Protein AF-A0A0Q6GYM3-F1 (afdb_monomer_lite)

Sequence (132 aa):
MRNLLLAIGLISSATTAYAQTPEEFIRIGHNSWAAFQCALIAGASGSLDEDDRTALFKVAMDSGRSFVEARNSGKLPPETVKQWPPALSMEGEPGFVLGNTFGEAMNVIDLHRDDVEWLSSEFEELGCATLR

Foldseek 3Di:
DDDDDDDDDPPPPPPPPPLQALVNLLVLLLLLLLLLLLLLLCVLLVVDDPVLSVLSNVSNLVSQLVSLVCVVVVVHDPVSLCSRPPNDDSDDDSVVNSVVSSVVSNVVCVVCSVPNVVSVVSNVVSVSVVSD

pLDDT: mean 83.44, std 13.29, range [40.69, 96.38]

Secondary structure (DSSP, 8-state):
------------------PPPHHHHHHHHHHHHHHHHHHHHHHHHT-S-HHHHHHHHHHHHHHHHHHHHHHHTT-S-HHHHTTSSS-----S-HHHHHHHHHHHHHHHHHHTTT-HHHHHHHHHHTTGGG--

Radius of gyration: 21.09 Å; chains: 1; bounding box: 48×24×79 Å

Structure (mmCIF, N/CA/C/O backbone):
data_AF-A0A0Q6GYM3-F1
#
_entry.id   AF-A0A0Q6GYM3-F1
#
loop_
_atom_site.group_PDB
_atom_site.id
_atom_site.type_symbol
_atom_site.label_atom_id
_atom_site.label_alt_id
_atom_site.label_comp_id
_atom_site.label_asym_id
_atom_site.label_entity_id
_atom_site.label_seq_id
_atom_site.pdbx_PDB_ins_code
_atom_site.Cartn_x
_atom_site.Cartn_y
_atom_site.Cartn_z
_atom_site.occupancy
_atom_site.B_iso_or_equiv
_atom_site.auth_seq_id
_atom_site.auth_comp_id
_atom_site.auth_asym_id
_atom_site.auth_atom_id
_atom_site.pdbx_PDB_model_num
ATOM 1 N N . MET A 1 1 ? 34.033 -9.492 58.676 1.00 40.69 1 MET A N 1
ATOM 2 C CA . MET A 1 1 ? 33.534 -10.343 57.571 1.00 40.69 1 MET A CA 1
ATOM 3 C C . MET A 1 1 ? 32.017 -10.395 57.724 1.00 40.69 1 MET A C 1
ATOM 5 O O . MET A 1 1 ? 31.551 -11.002 58.668 1.00 40.69 1 MET A O 1
ATOM 9 N N . ARG A 1 2 ? 31.269 -9.447 57.149 1.00 48.81 2 ARG A N 1
ATOM 10 C CA . ARG A 1 2 ? 30.827 -9.343 55.741 1.00 48.81 2 ARG A CA 1
ATOM 11 C C . ARG A 1 2 ? 29.757 -10.387 55.387 1.00 48.81 2 ARG A C 1
ATOM 13 O O . ARG A 1 2 ? 30.028 -11.269 54.592 1.00 48.81 2 ARG A O 1
ATOM 20 N N . ASN A 1 3 ? 28.555 -10.223 55.945 1.00 47.25 3 ASN A N 1
ATOM 21 C CA . ASN A 1 3 ? 27.331 -10.845 55.433 1.00 47.25 3 ASN A CA 1
ATOM 22 C C . ASN A 1 3 ? 26.410 -9.728 54.926 1.00 47.25 3 ASN A C 1
ATOM 24 O O . ASN A 1 3 ? 25.645 -9.136 55.681 1.00 47.25 3 ASN A O 1
ATOM 28 N N . LEU A 1 4 ? 26.582 -9.395 53.646 1.00 49.47 4 LEU A N 1
ATOM 29 C CA . LEU A 1 4 ? 25.749 -8.474 52.880 1.00 49.47 4 LEU A CA 1
ATOM 30 C C . LEU A 1 4 ? 24.604 -9.313 52.291 1.00 49.47 4 LEU A C 1
ATOM 32 O O . LEU A 1 4 ? 24.824 -10.090 51.364 1.00 49.47 4 LEU A O 1
ATOM 36 N N . LEU A 1 5 ? 23.416 -9.234 52.891 1.00 53.72 5 LEU A N 1
ATOM 37 C CA . LEU A 1 5 ? 22.225 -9.931 52.408 1.00 53.72 5 LEU A CA 1
ATOM 38 C C . LEU A 1 5 ? 21.727 -9.267 51.117 1.00 53.72 5 LEU A C 1
ATOM 40 O O . LEU A 1 5 ? 21.482 -8.062 51.082 1.00 53.72 5 LEU A O 1
ATOM 44 N N . LEU A 1 6 ? 21.613 -10.085 50.067 1.00 54.34 6 LEU A N 1
ATOM 45 C CA . LEU A 1 6 ? 21.065 -9.758 48.754 1.00 54.34 6 LEU A CA 1
ATOM 46 C C . LEU A 1 6 ? 19.646 -9.181 48.882 1.00 54.34 6 LEU A C 1
ATOM 48 O O . LEU A 1 6 ? 18.699 -9.907 49.181 1.00 54.34 6 LEU A O 1
ATOM 52 N N . ALA A 1 7 ? 19.494 -7.891 48.585 1.00 54.31 7 ALA A N 1
ATOM 53 C CA . ALA A 1 7 ? 18.204 -7.305 48.258 1.00 54.31 7 ALA A CA 1
ATOM 54 C C . ALA A 1 7 ? 17.870 -7.642 46.797 1.00 54.31 7 ALA A C 1
ATOM 56 O O . ALA A 1 7 ? 18.518 -7.172 45.862 1.00 54.31 7 ALA A O 1
ATOM 57 N N . ILE A 1 8 ? 16.867 -8.499 46.630 1.00 59.75 8 ILE A N 1
ATOM 58 C CA . ILE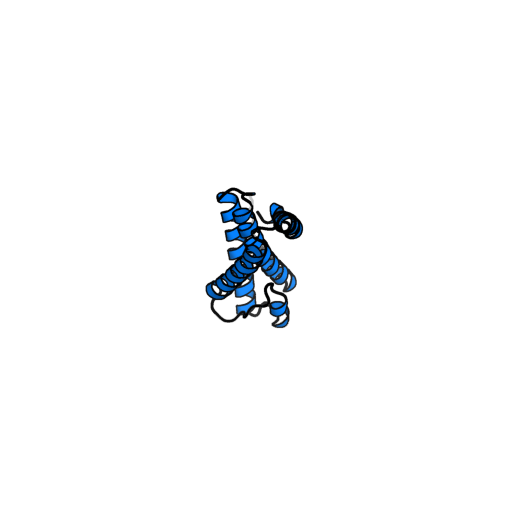 A 1 8 ? 16.218 -8.847 45.367 1.00 59.75 8 ILE A CA 1
ATOM 59 C C . ILE A 1 8 ? 15.528 -7.585 44.836 1.00 59.75 8 ILE A C 1
ATOM 61 O O . ILE A 1 8 ? 14.446 -7.219 45.286 1.00 59.75 8 ILE A O 1
ATOM 65 N N . GLY A 1 9 ? 16.177 -6.895 43.902 1.00 55.91 9 GLY A N 1
ATOM 66 C CA . GLY A 1 9 ? 15.578 -5.825 43.112 1.00 55.91 9 GLY A CA 1
ATOM 67 C C . GLY A 1 9 ? 15.166 -6.366 41.750 1.00 55.91 9 GLY A C 1
ATOM 68 O O . GLY A 1 9 ? 15.931 -6.249 40.796 1.00 55.91 9 G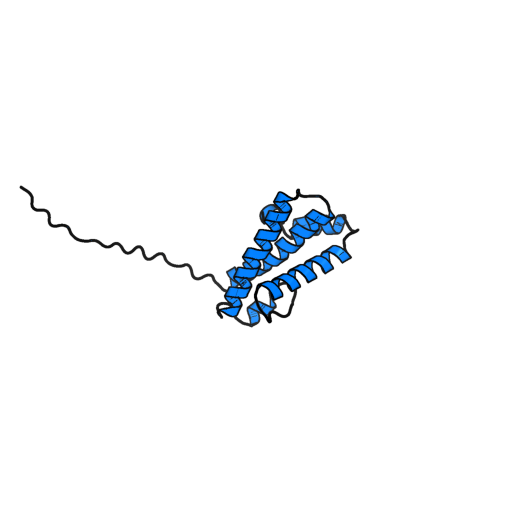LY A O 1
ATOM 69 N N . LEU A 1 10 ? 13.976 -6.969 41.652 1.00 52.12 10 LEU A N 1
ATOM 70 C CA . LEU A 1 10 ? 13.304 -7.144 40.362 1.00 52.12 10 LEU A CA 1
ATOM 71 C C . LEU A 1 10 ? 12.949 -5.746 39.841 1.00 52.12 10 LEU A C 1
ATOM 73 O O . LEU A 1 10 ? 11.904 -5.187 40.169 1.00 52.12 10 LEU A O 1
ATOM 77 N N . ILE A 1 11 ? 13.842 -5.162 39.048 1.00 58.69 11 ILE A N 1
ATOM 78 C CA . ILE A 1 11 ? 13.512 -4.016 38.208 1.00 58.69 11 ILE A CA 1
ATOM 79 C C . ILE A 1 11 ? 12.746 -4.597 37.022 1.00 58.69 11 ILE A C 1
ATOM 81 O O . ILE A 1 11 ? 13.324 -4.984 36.009 1.00 58.69 11 ILE A O 1
ATOM 85 N N . SER A 1 12 ? 11.432 -4.732 37.189 1.00 52.88 12 SER A N 1
ATOM 86 C CA . SER A 1 12 ? 10.516 -4.940 36.076 1.00 52.88 12 SER A CA 1
ATOM 87 C C . SER A 1 12 ? 10.577 -3.687 35.213 1.00 52.88 12 SER A C 1
ATOM 89 O O . SER A 1 12 ? 9.921 -2.689 35.509 1.00 52.88 12 SER A O 1
ATOM 91 N N . SER A 1 13 ? 11.406 -3.716 34.173 1.00 56.53 13 SER A N 1
ATOM 92 C CA . SER A 1 13 ? 11.352 -2.744 33.090 1.00 56.53 13 SER A CA 1
ATOM 93 C C . SER A 1 13 ? 9.961 -2.843 32.472 1.00 56.53 13 SER A C 1
ATOM 95 O O . SER A 1 13 ? 9.705 -3.715 31.644 1.00 56.53 13 SER A O 1
ATOM 97 N N . ALA A 1 14 ? 9.040 -1.992 32.921 1.00 53.28 14 ALA A N 1
ATOM 98 C CA . ALA A 1 14 ? 7.803 -1.735 32.213 1.00 53.28 14 ALA A CA 1
ATOM 99 C C . ALA A 1 14 ? 8.212 -1.128 30.871 1.00 53.28 14 ALA A C 1
ATOM 101 O O . ALA A 1 14 ? 8.470 0.069 30.769 1.00 53.28 14 ALA A O 1
ATOM 102 N N . THR A 1 15 ? 8.353 -1.969 29.850 1.00 57.09 15 THR A N 1
ATOM 103 C CA . THR A 1 15 ? 8.324 -1.501 28.476 1.00 57.09 15 THR A CA 1
ATOM 104 C C . THR A 1 15 ? 6.960 -0.856 28.314 1.00 57.09 15 THR A C 1
ATOM 106 O O . THR A 1 15 ? 5.933 -1.529 28.256 1.00 57.09 15 THR A O 1
ATOM 109 N N . THR A 1 16 ? 6.928 0.475 28.347 1.00 52.94 16 THR A N 1
ATOM 110 C CA . THR A 1 16 ? 5.770 1.244 27.919 1.00 52.94 16 THR A CA 1
ATOM 111 C C . THR A 1 16 ? 5.518 0.833 26.480 1.00 52.94 16 THR A C 1
ATOM 113 O O . THR A 1 16 ? 6.210 1.288 25.569 1.00 52.94 16 THR A O 1
ATOM 116 N N . ALA A 1 17 ? 4.591 -0.102 26.281 1.00 59.31 17 ALA A N 1
ATOM 117 C CA . ALA A 1 17 ? 4.024 -0.363 24.979 1.00 59.31 17 ALA A CA 1
ATOM 118 C C . ALA A 1 17 ? 3.398 0.964 24.556 1.00 59.31 17 ALA A C 1
ATOM 120 O O . ALA A 1 17 ? 2.350 1.347 25.077 1.00 59.31 17 ALA A O 1
ATOM 121 N N . TYR A 1 18 ? 4.098 1.714 23.703 1.00 62.50 18 TYR A N 1
ATOM 122 C CA . TYR A 1 18 ? 3.509 2.851 23.020 1.00 62.50 18 TYR A CA 1
ATOM 123 C C . TYR A 1 18 ? 2.350 2.273 22.218 1.00 62.50 18 TYR A C 1
ATOM 125 O O . TYR A 1 18 ? 2.549 1.577 21.222 1.00 62.50 18 TYR A O 1
ATOM 133 N N . ALA A 1 19 ? 1.142 2.443 22.750 1.00 66.38 19 ALA A N 1
ATOM 134 C CA . ALA A 1 19 ? -0.063 2.066 22.050 1.00 66.38 19 ALA A CA 1
ATOM 135 C C . ALA A 1 19 ? -0.101 2.920 20.787 1.00 66.38 19 ALA A C 1
ATOM 137 O O . ALA A 1 19 ? -0.101 4.148 20.881 1.00 66.38 19 ALA A O 1
ATOM 138 N N . GLN A 1 20 ? -0.068 2.261 19.630 1.00 78.12 20 GLN A N 1
ATOM 139 C CA . GLN A 1 20 ? -0.129 2.966 18.363 1.00 78.12 20 GLN A CA 1
ATOM 140 C C . GLN A 1 20 ? -1.430 3.759 18.287 1.00 78.12 20 GLN A C 1
ATOM 142 O O . GLN A 1 20 ? -2.494 3.234 18.637 1.00 78.12 20 GLN A O 1
ATOM 147 N N . THR A 1 21 ? -1.346 5.019 17.871 1.00 84.88 21 THR A N 1
ATOM 148 C CA . THR A 1 21 ? -2.529 5.883 17.797 1.00 84.88 21 THR A CA 1
ATOM 149 C C . THR A 1 21 ? -3.323 5.600 16.515 1.00 84.88 21 THR A C 1
ATOM 151 O O . THR A 1 21 ? -2.766 5.074 15.544 1.00 84.88 21 THR A O 1
ATOM 154 N N . PRO A 1 22 ? -4.624 5.939 16.456 1.00 83.25 22 PRO A N 1
ATOM 155 C CA . PRO A 1 22 ? -5.400 5.829 15.221 1.00 83.25 22 PRO A CA 1
ATOM 156 C C . PRO A 1 22 ? -4.740 6.533 14.026 1.00 83.25 22 PRO A C 1
ATOM 158 O O . PRO A 1 22 ? -4.753 6.009 12.916 1.00 83.25 22 PRO A O 1
ATOM 161 N N . GLU A 1 23 ? -4.102 7.681 14.256 1.00 85.56 23 GLU A N 1
ATOM 162 C CA . GLU A 1 23 ? -3.390 8.461 13.238 1.00 85.56 23 GLU A CA 1
ATOM 163 C C . GLU A 1 23 ? -2.165 7.719 12.689 1.00 85.56 23 GLU A C 1
ATOM 165 O O . GLU A 1 23 ? -1.874 7.782 11.493 1.00 85.56 23 GLU A O 1
ATOM 170 N N . GLU A 1 24 ? -1.454 6.976 13.538 1.00 88.00 24 GLU A N 1
ATOM 171 C CA . GLU A 1 24 ? -0.325 6.163 13.093 1.00 88.00 24 GLU A CA 1
ATOM 172 C C . GLU A 1 24 ? -0.779 5.031 12.178 1.00 88.00 24 GLU A C 1
ATOM 174 O O . GLU A 1 24 ? -0.135 4.778 11.160 1.00 88.00 24 GLU A O 1
ATOM 179 N N . PHE A 1 25 ? -1.904 4.391 12.496 1.00 86.44 25 PHE A N 1
ATOM 180 C CA . PHE A 1 25 ? -2.482 3.379 11.624 1.00 86.44 25 PHE A CA 1
ATOM 181 C C . PHE A 1 25 ? -2.975 3.973 10.306 1.00 86.44 25 PHE A C 1
ATOM 183 O O . PHE A 1 25 ? -2.714 3.369 9.273 1.00 86.44 25 PHE A O 1
ATOM 190 N N . ILE A 1 26 ? -3.587 5.164 10.297 1.00 84.62 26 ILE A N 1
ATOM 191 C CA . ILE A 1 26 ? -3.934 5.874 9.049 1.00 84.62 26 ILE A CA 1
ATOM 192 C C . ILE A 1 26 ? -2.708 5.999 8.159 1.00 84.62 26 ILE A C 1
ATOM 194 O O . ILE A 1 26 ? -2.720 5.538 7.019 1.00 84.62 26 ILE A O 1
ATOM 198 N N . ARG A 1 27 ? -1.623 6.551 8.707 1.00 88.50 27 ARG A N 1
ATOM 199 C CA . ARG A 1 27 ? -0.361 6.701 7.982 1.00 88.50 27 ARG A CA 1
ATOM 200 C C . ARG A 1 27 ? 0.159 5.362 7.456 1.00 88.50 27 ARG A C 1
ATOM 202 O O . ARG A 1 27 ? 0.597 5.298 6.316 1.00 88.50 27 ARG A O 1
ATOM 209 N N . ILE A 1 28 ? 0.073 4.289 8.244 1.00 89.25 28 ILE A N 1
ATOM 210 C CA . ILE A 1 28 ? 0.437 2.934 7.801 1.00 89.25 28 ILE A CA 1
ATOM 211 C C . ILE A 1 28 ? -0.417 2.491 6.595 1.00 89.25 28 ILE A C 1
ATOM 213 O O . ILE A 1 28 ? 0.119 1.927 5.644 1.00 89.25 28 ILE A O 1
ATOM 217 N N . GLY A 1 29 ? -1.720 2.779 6.590 1.00 88.56 29 GLY A N 1
ATOM 218 C CA . GLY A 1 29 ? -2.607 2.496 5.454 1.00 88.56 29 GLY A CA 1
ATOM 219 C C . GLY A 1 29 ? -2.234 3.286 4.199 1.00 88.56 29 GLY A C 1
ATOM 220 O O . GLY A 1 29 ? -2.119 2.708 3.122 1.00 88.56 29 GLY A O 1
ATOM 221 N N . HIS A 1 30 ? -1.952 4.584 4.340 1.00 89.94 30 HIS A N 1
ATOM 222 C CA . HIS A 1 30 ? -1.461 5.409 3.229 1.00 89.94 30 HIS A CA 1
ATOM 223 C C . HIS A 1 30 ? -0.122 4.907 2.683 1.00 89.94 30 HIS A C 1
ATOM 225 O O . HIS A 1 30 ? 0.050 4.835 1.470 1.00 89.94 30 HIS A O 1
ATOM 231 N N . ASN A 1 31 ? 0.798 4.493 3.558 1.00 91.25 31 ASN A N 1
ATOM 232 C CA . ASN A 1 31 ? 2.069 3.907 3.141 1.00 91.25 31 ASN A CA 1
ATOM 233 C C . ASN A 1 31 ? 1.863 2.600 2.369 1.00 91.25 31 ASN A C 1
ATOM 235 O O . ASN A 1 31 ? 2.587 2.344 1.414 1.00 91.25 31 ASN A O 1
ATOM 239 N N . SER A 1 32 ? 0.872 1.786 2.753 1.00 94.31 32 SER A N 1
ATOM 240 C CA . SER A 1 32 ? 0.519 0.572 2.011 1.00 94.31 32 SER A CA 1
ATOM 241 C C . SER A 1 32 ? 0.099 0.890 0.578 1.00 94.31 32 SER A C 1
ATOM 243 O O . SER A 1 32 ? 0.631 0.310 -0.368 1.00 94.31 32 SER A O 1
ATOM 245 N N . TRP A 1 33 ? -0.817 1.847 0.425 1.00 94.31 33 TRP A N 1
ATOM 246 C CA . TRP A 1 33 ? -1.294 2.305 -0.875 1.00 94.31 33 TRP A CA 1
ATOM 247 C C . TRP A 1 33 ? -0.172 2.874 -1.744 1.00 94.31 33 TRP A C 1
ATOM 249 O O . TRP A 1 33 ? 0.037 2.405 -2.864 1.00 94.31 33 TRP A O 1
ATOM 259 N N . ALA A 1 34 ? 0.592 3.820 -1.196 1.00 93.25 34 ALA A N 1
ATOM 260 C CA . ALA A 1 34 ? 1.706 4.443 -1.894 1.00 93.25 34 ALA A CA 1
ATOM 261 C C . ALA A 1 34 ? 2.738 3.394 -2.324 1.00 93.25 34 ALA A C 1
ATOM 263 O O . ALA A 1 34 ? 3.153 3.375 -3.476 1.00 93.25 34 ALA A O 1
ATOM 264 N N . ALA A 1 35 ? 3.091 2.448 -1.449 1.00 94.88 35 ALA A N 1
ATOM 265 C CA . ALA A 1 35 ? 4.054 1.404 -1.777 1.00 94.88 35 ALA A CA 1
ATOM 266 C C . ALA A 1 35 ? 3.569 0.466 -2.901 1.00 94.88 35 ALA A C 1
ATOM 268 O O . ALA A 1 35 ? 4.379 0.075 -3.746 1.00 94.88 35 ALA A O 1
ATOM 269 N N . PHE A 1 36 ? 2.268 0.145 -2.979 1.00 96.12 36 PHE A N 1
ATOM 270 C CA . PHE A 1 36 ? 1.723 -0.592 -4.128 1.00 96.12 36 PHE A CA 1
ATOM 271 C C . PHE A 1 36 ? 1.874 0.196 -5.429 1.00 96.12 36 PHE A C 1
ATOM 273 O O . PHE A 1 36 ? 2.355 -0.356 -6.420 1.00 96.12 36 PHE A O 1
ATOM 280 N N . GLN A 1 37 ? 1.498 1.476 -5.426 1.00 94.62 37 GLN A N 1
ATOM 281 C CA . GLN A 1 37 ? 1.641 2.338 -6.598 1.00 94.62 37 GLN A CA 1
ATOM 282 C C . GLN A 1 37 ? 3.112 2.475 -7.006 1.00 94.62 37 GLN A C 1
ATOM 284 O O . GLN A 1 37 ? 3.436 2.263 -8.168 1.00 94.62 37 GLN A O 1
ATOM 289 N N . CYS A 1 38 ? 4.021 2.705 -6.059 1.00 93.94 38 CYS A N 1
ATOM 290 C CA . CYS A 1 38 ? 5.458 2.787 -6.311 1.00 93.94 38 CYS A CA 1
ATOM 291 C C . CYS A 1 38 ? 6.018 1.512 -6.954 1.00 93.94 38 CYS A C 1
ATOM 293 O O . CYS A 1 38 ? 6.758 1.593 -7.933 1.00 93.94 38 CYS A O 1
ATOM 295 N N . ALA A 1 39 ? 5.650 0.329 -6.446 1.00 94.00 39 ALA A N 1
ATOM 296 C CA . ALA A 1 39 ? 6.094 -0.945 -7.013 1.00 94.00 39 ALA A CA 1
ATOM 297 C C . ALA A 1 39 ? 5.604 -1.140 -8.461 1.00 94.00 39 ALA A C 1
ATOM 299 O O . ALA A 1 39 ? 6.323 -1.693 -9.302 1.00 94.00 39 ALA A O 1
ATOM 300 N N . LEU A 1 40 ? 4.387 -0.672 -8.758 1.00 94.31 40 LEU A N 1
ATOM 301 C CA . LEU A 1 40 ? 3.780 -0.734 -10.086 1.00 94.31 40 LEU A CA 1
ATOM 302 C C . LEU A 1 40 ? 4.384 0.290 -11.051 1.00 94.31 40 LEU A C 1
ATOM 304 O O . LEU A 1 40 ? 4.762 -0.091 -12.157 1.00 94.31 40 LEU A O 1
ATOM 308 N N . ILE A 1 41 ? 4.540 1.549 -10.630 1.00 90.81 41 ILE A N 1
ATOM 309 C CA . ILE A 1 41 ? 5.192 2.608 -11.413 1.00 90.81 41 ILE A CA 1
ATOM 310 C C . ILE A 1 41 ? 6.618 2.194 -11.756 1.00 90.81 41 ILE A C 1
ATOM 312 O O . ILE A 1 41 ? 7.034 2.311 -12.906 1.00 90.81 41 ILE A O 1
ATOM 316 N N . ALA A 1 42 ? 7.358 1.657 -10.788 1.00 87.62 42 ALA A N 1
ATOM 317 C CA . ALA A 1 42 ? 8.711 1.175 -11.016 1.00 87.62 42 ALA A CA 1
ATOM 318 C C . ALA A 1 42 ? 8.767 0.030 -12.035 1.00 87.62 42 ALA A C 1
ATOM 320 O O . ALA A 1 42 ? 9.664 -0.012 -12.874 1.00 87.62 42 ALA A O 1
ATOM 321 N N . GLY A 1 43 ? 7.780 -0.871 -12.006 1.00 86.50 43 GLY A N 1
ATOM 322 C CA . GLY A 1 43 ? 7.635 -1.918 -13.016 1.00 86.50 43 GLY A CA 1
ATOM 323 C C . GLY A 1 43 ? 7.282 -1.378 -14.405 1.00 86.50 43 GLY A C 1
ATOM 324 O O . GLY A 1 43 ? 7.812 -1.876 -15.394 1.00 86.50 43 GLY A O 1
ATOM 325 N N . ALA A 1 44 ? 6.414 -0.367 -14.487 1.00 86.00 44 ALA A N 1
ATOM 326 C CA . ALA A 1 44 ? 5.968 0.224 -15.749 1.00 86.00 44 ALA A CA 1
ATOM 327 C C . ALA A 1 44 ? 7.043 1.105 -16.409 1.00 86.00 44 ALA A C 1
ATOM 329 O O . ALA A 1 44 ? 7.231 1.049 -17.620 1.00 86.00 44 ALA A O 1
ATOM 330 N N . SER A 1 45 ? 7.765 1.891 -15.609 1.00 82.25 45 SER A N 1
ATOM 331 C CA . SER A 1 45 ? 8.808 2.819 -16.069 1.00 82.25 45 SER A CA 1
ATOM 332 C C . SER A 1 45 ? 10.190 2.174 -16.214 1.00 82.25 45 SER A C 1
ATOM 334 O O . SER A 1 45 ? 11.074 2.757 -16.839 1.00 82.25 45 SER A O 1
ATOM 336 N N . GLY A 1 46 ? 10.402 0.991 -15.625 1.00 80.38 46 GLY A N 1
ATOM 337 C CA . GLY A 1 46 ? 11.722 0.364 -15.535 1.00 80.38 46 GLY A CA 1
ATOM 338 C C . GLY A 1 46 ? 12.699 1.128 -14.633 1.00 80.38 46 GLY A C 1
ATOM 339 O O . GLY A 1 46 ? 13.909 0.980 -14.789 1.00 80.38 46 GLY A O 1
ATOM 340 N N . SER A 1 47 ? 12.192 1.974 -13.727 1.00 76.56 47 SER A N 1
ATOM 341 C CA . SER A 1 47 ? 13.005 2.874 -12.901 1.00 76.56 47 SER A CA 1
ATOM 342 C C . SER A 1 47 ? 13.716 2.190 -11.732 1.00 76.56 47 SER A C 1
ATOM 344 O O . SER A 1 47 ? 14.711 2.724 -11.244 1.00 76.56 47 SER A O 1
ATOM 346 N N . LEU A 1 48 ? 13.239 1.018 -11.299 1.00 81.62 48 LEU A N 1
ATOM 347 C CA . LEU A 1 48 ? 13.861 0.210 -10.247 1.00 81.62 48 LEU A CA 1
ATOM 348 C C . LEU A 1 48 ? 14.101 -1.220 -10.731 1.00 81.62 48 LEU A C 1
ATOM 350 O O . LEU A 1 48 ? 13.386 -1.732 -11.599 1.00 81.62 48 LEU A O 1
ATOM 354 N N . ASP A 1 49 ? 15.087 -1.874 -10.122 1.00 87.81 49 ASP A N 1
ATOM 355 C CA . ASP A 1 49 ? 15.322 -3.297 -10.327 1.00 87.81 49 ASP A CA 1
ATOM 356 C C . ASP A 1 49 ? 14.239 -4.169 -9.658 1.00 87.81 49 ASP A C 1
ATOM 358 O O . ASP A 1 49 ? 13.297 -3.698 -9.010 1.00 87.81 49 ASP A O 1
ATOM 362 N N . GLU A 1 50 ? 14.320 -5.476 -9.898 1.00 89.25 50 GLU A N 1
ATOM 363 C CA . GLU A 1 50 ? 13.353 -6.440 -9.374 1.00 89.25 50 GLU A CA 1
ATOM 364 C C . GLU A 1 50 ? 13.384 -6.542 -7.841 1.00 89.25 50 GLU A C 1
ATOM 366 O O . GLU A 1 50 ? 12.330 -6.739 -7.227 1.00 89.25 50 GLU A O 1
ATOM 371 N N . ASP A 1 51 ? 14.551 -6.354 -7.222 1.00 91.50 51 ASP A N 1
ATOM 372 C CA . ASP A 1 51 ? 14.726 -6.454 -5.774 1.00 91.50 51 ASP A CA 1
ATOM 373 C C . ASP A 1 51 ? 14.069 -5.260 -5.067 1.00 91.50 51 ASP A C 1
ATOM 375 O O . ASP A 1 51 ? 13.262 -5.453 -4.153 1.00 91.50 51 ASP A O 1
ATOM 379 N N . ASP A 1 52 ? 14.309 -4.037 -5.546 1.00 89.56 52 ASP A N 1
ATOM 380 C CA . ASP A 1 52 ? 13.690 -2.810 -5.033 1.00 89.56 52 ASP A CA 1
ATOM 381 C C . ASP A 1 52 ? 12.160 -2.837 -5.217 1.00 89.56 52 ASP A C 1
ATOM 383 O O . ASP A 1 52 ? 11.398 -2.475 -4.312 1.00 89.56 52 ASP A O 1
ATOM 387 N N . ARG A 1 53 ? 11.672 -3.339 -6.360 1.00 91.25 53 ARG A N 1
ATOM 388 C CA . ARG A 1 53 ? 10.228 -3.540 -6.590 1.00 91.25 53 ARG A CA 1
ATOM 389 C C . ARG A 1 53 ? 9.626 -4.543 -5.610 1.00 91.25 53 ARG A C 1
ATOM 391 O O . ARG A 1 53 ? 8.526 -4.325 -5.097 1.00 91.25 53 ARG A O 1
ATOM 398 N N . THR A 1 54 ? 10.338 -5.633 -5.344 1.00 92.94 54 THR A N 1
ATOM 399 C CA . THR A 1 54 ? 9.911 -6.660 -4.388 1.00 92.94 54 THR A CA 1
ATOM 400 C C . THR A 1 54 ? 9.891 -6.110 -2.962 1.00 92.94 54 THR A C 1
ATOM 402 O O . THR A 1 54 ? 8.953 -6.395 -2.211 1.00 92.94 54 THR A O 1
ATOM 405 N N . ALA A 1 55 ? 10.868 -5.276 -2.596 1.00 92.69 55 ALA A N 1
ATOM 406 C CA . ALA A 1 55 ? 10.911 -4.596 -1.305 1.00 92.69 55 ALA A CA 1
ATOM 407 C C . ALA A 1 55 ? 9.705 -3.662 -1.116 1.00 92.69 55 ALA A C 1
ATOM 409 O O . ALA A 1 55 ? 9.004 -3.771 -0.108 1.00 92.69 55 ALA A O 1
ATOM 410 N N . LEU A 1 56 ? 9.385 -2.830 -2.113 1.00 94.31 56 LEU A N 1
ATOM 411 C CA . LEU A 1 56 ? 8.201 -1.962 -2.083 1.00 94.31 56 LEU A CA 1
ATOM 412 C C . LEU A 1 56 ? 6.902 -2.768 -1.971 1.00 94.31 56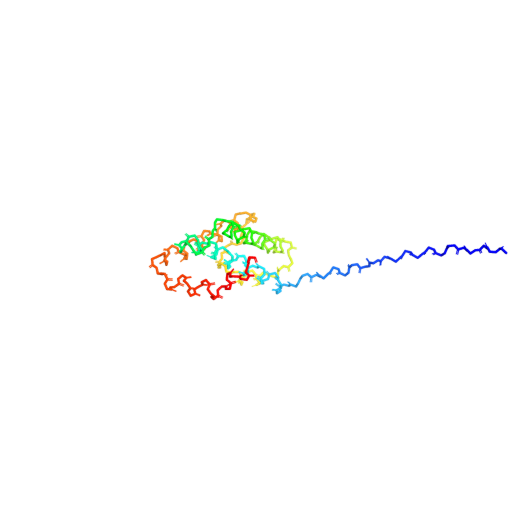 LEU A C 1
ATOM 414 O O . LEU A 1 56 ? 6.046 -2.456 -1.144 1.00 94.31 56 LEU A O 1
ATOM 418 N N . PHE A 1 57 ? 6.766 -3.854 -2.738 1.00 94.88 57 PHE A N 1
ATOM 419 C CA . PHE A 1 57 ? 5.590 -4.721 -2.643 1.00 94.88 57 PHE A CA 1
ATOM 420 C C . PHE A 1 57 ? 5.458 -5.353 -1.250 1.00 94.88 57 PHE A C 1
ATOM 422 O O . PHE A 1 57 ? 4.361 -5.447 -0.695 1.00 94.88 57 PHE A O 1
ATOM 429 N N . LYS A 1 58 ? 6.578 -5.744 -0.635 1.00 95.50 58 LYS A N 1
ATOM 430 C CA . LYS A 1 58 ? 6.594 -6.249 0.739 1.00 95.50 58 LYS A CA 1
ATOM 431 C C . LYS A 1 58 ? 6.162 -5.179 1.745 1.00 95.50 58 LYS A C 1
ATOM 433 O O . LYS A 1 58 ? 5.327 -5.476 2.599 1.00 95.50 58 LYS A O 1
ATOM 438 N N . VAL A 1 59 ? 6.672 -3.951 1.631 1.00 94.94 59 VAL A N 1
ATOM 439 C CA . VAL A 1 59 ? 6.256 -2.815 2.474 1.00 94.94 59 VAL A CA 1
ATOM 440 C C . VAL A 1 59 ? 4.757 -2.563 2.338 1.00 94.94 59 VAL A C 1
ATOM 442 O O . VAL A 1 59 ? 4.074 -2.380 3.351 1.00 94.94 59 VAL A O 1
ATOM 445 N N . ALA A 1 60 ? 4.231 -2.628 1.113 1.00 95.25 60 ALA A N 1
ATOM 446 C CA . ALA A 1 60 ? 2.808 -2.483 0.843 1.00 95.25 60 ALA A CA 1
ATOM 447 C C . ALA A 1 60 ? 1.976 -3.543 1.579 1.00 95.25 60 ALA A C 1
ATOM 449 O O . ALA A 1 60 ? 1.025 -3.209 2.292 1.00 95.25 60 ALA A O 1
ATOM 450 N N . MET A 1 61 ? 2.380 -4.812 1.473 1.00 96.38 61 MET A N 1
ATOM 451 C CA . MET A 1 61 ? 1.700 -5.945 2.102 1.00 96.38 61 MET A CA 1
ATOM 452 C C . MET A 1 61 ? 1.765 -5.911 3.632 1.00 96.38 61 MET A C 1
ATOM 454 O O . MET A 1 61 ? 0.749 -6.149 4.289 1.00 96.38 61 MET A O 1
ATOM 458 N N . ASP A 1 62 ? 2.929 -5.614 4.210 1.00 95.50 62 ASP A N 1
ATOM 459 C CA . ASP A 1 62 ? 3.123 -5.601 5.664 1.00 95.50 62 ASP A CA 1
ATOM 460 C C . ASP A 1 62 ? 2.380 -4.427 6.318 1.00 95.50 62 ASP A C 1
ATOM 462 O O . ASP A 1 62 ? 1.675 -4.602 7.321 1.00 95.50 62 ASP A O 1
ATOM 466 N N . SER A 1 63 ? 2.486 -3.236 5.719 1.00 93.50 63 SER A N 1
ATOM 467 C CA . SER A 1 63 ? 1.787 -2.037 6.190 1.00 93.50 63 SER A CA 1
ATOM 468 C C . SER A 1 63 ? 0.277 -2.226 6.078 1.00 93.50 63 SER A C 1
ATOM 470 O O . SER A 1 63 ? -0.462 -2.034 7.045 1.00 93.50 63 SER A O 1
ATOM 472 N N . GLY A 1 64 ? -0.189 -2.700 4.923 1.00 93.38 64 GLY A N 1
ATOM 473 C CA . GLY A 1 64 ? -1.609 -2.898 4.683 1.00 93.38 64 GLY A CA 1
ATOM 474 C C . GLY A 1 64 ? -2.205 -3.941 5.623 1.00 93.38 64 GLY A C 1
ATOM 475 O O . GLY A 1 64 ? -3.262 -3.716 6.213 1.00 93.38 64 GLY A O 1
ATOM 476 N N . ARG A 1 65 ? -1.500 -5.057 5.845 1.00 94.75 65 ARG A N 1
ATOM 477 C CA . ARG A 1 65 ? -1.928 -6.079 6.807 1.00 94.75 65 ARG A CA 1
ATOM 478 C C . ARG A 1 65 ? -2.066 -5.498 8.206 1.00 94.75 65 ARG A C 1
ATOM 480 O O . ARG A 1 65 ? -3.102 -5.698 8.836 1.00 94.75 65 ARG A O 1
ATOM 487 N N . SER A 1 66 ? -1.070 -4.734 8.648 1.00 92.56 66 SER A N 1
ATOM 488 C CA . SER A 1 66 ? -1.074 -4.101 9.968 1.00 92.56 66 SER A CA 1
ATOM 489 C C . SER A 1 66 ? -2.281 -3.177 10.153 1.00 92.56 66 SER A C 1
ATOM 491 O O . SER A 1 66 ? -2.932 -3.224 11.197 1.00 92.56 66 SER A O 1
ATOM 493 N N . PHE A 1 67 ? -2.645 -2.386 9.137 1.00 91.81 67 PHE A N 1
ATOM 494 C CA . PHE A 1 67 ? -3.867 -1.580 9.195 1.00 91.81 67 PHE A CA 1
ATOM 495 C C . PHE A 1 67 ? -5.116 -2.460 9.266 1.00 91.81 67 PHE A C 1
ATOM 497 O O . PHE A 1 67 ? -5.973 -2.234 10.124 1.00 91.81 67 PHE A O 1
ATOM 504 N N . VAL A 1 68 ? -5.271 -3.440 8.365 1.00 91.88 68 VAL A N 1
ATOM 505 C CA . VAL A 1 68 ? -6.495 -4.261 8.316 1.00 91.88 68 VAL A CA 1
ATOM 506 C C . VAL A 1 68 ? -6.700 -5.009 9.634 1.00 91.88 68 VAL A C 1
ATOM 508 O O . VAL A 1 68 ? -7.814 -5.046 10.153 1.00 91.88 68 VAL A O 1
ATOM 511 N N . GLU A 1 69 ? -5.630 -5.532 10.227 1.00 92.06 69 GLU A N 1
ATOM 512 C CA . GLU A 1 69 ? -5.659 -6.167 11.545 1.00 92.06 69 GLU A CA 1
ATOM 513 C C . GLU A 1 69 ? -6.000 -5.171 12.664 1.00 92.06 69 GLU A C 1
ATOM 515 O O . GLU A 1 69 ? -6.815 -5.475 13.541 1.00 92.06 69 GLU A O 1
ATOM 520 N N . ALA A 1 70 ? -5.444 -3.955 12.638 1.00 90.12 70 ALA A N 1
ATOM 521 C CA . ALA A 1 70 ? -5.796 -2.904 13.593 1.00 90.12 70 ALA A CA 1
ATOM 522 C C . ALA A 1 70 ? -7.290 -2.557 13.527 1.00 90.12 70 ALA A C 1
ATOM 524 O O . ALA A 1 70 ? -7.961 -2.451 14.554 1.00 90.12 70 AL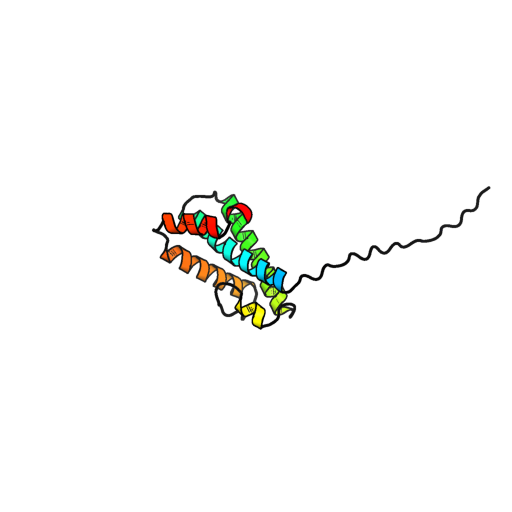A A O 1
ATOM 525 N N . ARG A 1 71 ? -7.842 -2.479 12.317 1.00 90.19 71 ARG A N 1
ATOM 526 C CA . ARG A 1 71 ? -9.272 -2.269 12.099 1.00 90.19 71 ARG A CA 1
ATOM 527 C C . ARG A 1 71 ? -10.113 -3.444 12.590 1.00 90.19 71 ARG A C 1
ATOM 529 O O . ARG A 1 71 ? -11.053 -3.230 13.349 1.00 90.19 71 ARG A O 1
ATOM 536 N N . ASN A 1 72 ? -9.760 -4.675 12.223 1.00 90.06 72 ASN A N 1
ATOM 537 C CA . ASN A 1 72 ? -10.493 -5.877 12.640 1.00 90.06 72 ASN A CA 1
ATOM 538 C C . ASN A 1 72 ? -10.451 -6.092 14.161 1.00 90.06 72 ASN A C 1
ATOM 540 O O . ASN A 1 72 ? -11.392 -6.633 14.734 1.00 90.06 72 ASN A O 1
ATOM 544 N N . SER A 1 73 ? -9.390 -5.628 14.826 1.00 90.94 73 SER A N 1
ATOM 545 C CA . SER A 1 73 ? -9.259 -5.658 16.288 1.00 90.94 73 SER A CA 1
ATOM 546 C C . SER A 1 73 ? -9.925 -4.477 17.010 1.00 90.94 73 SER A C 1
ATOM 548 O O . SER A 1 73 ? -9.824 -4.382 18.232 1.00 90.94 73 SER A O 1
ATOM 550 N N . GLY A 1 74 ? -10.602 -3.574 16.289 1.00 89.81 74 GLY A N 1
ATOM 551 C CA . GLY A 1 74 ? -11.286 -2.415 16.872 1.00 89.81 74 GLY A CA 1
ATOM 552 C C . GLY A 1 74 ? -10.350 -1.309 17.373 1.00 89.81 74 GLY A C 1
ATOM 553 O O . GLY A 1 74 ? -10.793 -0.424 18.098 1.00 89.81 74 GLY A O 1
ATOM 554 N N . LYS A 1 75 ? -9.064 -1.338 16.995 1.00 88.56 75 LYS A N 1
ATOM 555 C CA . LYS A 1 75 ? -8.092 -0.274 17.315 1.00 88.56 75 LYS A CA 1
ATOM 556 C C . LYS A 1 75 ? -8.277 0.970 16.448 1.00 88.56 75 LYS A C 1
ATOM 558 O O . LYS A 1 75 ? -7.740 2.022 16.780 1.00 88.56 75 LYS A O 1
ATOM 563 N N . LEU A 1 76 ? -9.013 0.841 15.343 1.00 87.00 76 LEU A N 1
ATOM 564 C CA . LEU A 1 76 ? -9.350 1.944 14.455 1.00 87.00 76 LEU A CA 1
ATOM 565 C C . LEU A 1 76 ? -10.839 2.279 14.551 1.00 87.00 76 LEU A C 1
ATOM 567 O O . LEU A 1 76 ? -11.671 1.385 14.371 1.00 87.00 76 LEU A O 1
ATOM 571 N N . PRO A 1 77 ? -11.184 3.555 14.773 1.00 84.06 77 PRO A N 1
ATOM 572 C CA . PRO A 1 77 ? -12.553 4.014 14.634 1.00 84.06 77 PRO A CA 1
ATOM 573 C C . PRO A 1 77 ? -13.107 3.757 13.215 1.00 84.06 77 PRO A C 1
ATOM 575 O O . PRO A 1 77 ? -12.361 3.863 12.237 1.00 84.06 77 PRO A O 1
ATOM 578 N N . PRO A 1 78 ? -14.402 3.437 13.038 1.00 80.81 78 PRO A N 1
ATOM 579 C CA . PRO A 1 78 ? -14.981 3.173 11.714 1.00 80.81 78 PRO A CA 1
ATOM 580 C C . PRO A 1 78 ? -14.805 4.320 10.705 1.00 80.81 78 PRO A C 1
ATOM 582 O O . PRO A 1 78 ? -14.657 4.093 9.506 1.00 80.81 78 PRO A O 1
ATOM 585 N N . GLU A 1 79 ? -14.807 5.565 11.171 1.00 81.06 79 GLU A N 1
ATOM 586 C CA . GLU A 1 79 ? -14.564 6.764 10.369 1.00 81.06 79 GLU A CA 1
ATOM 587 C C . GLU A 1 79 ? -13.127 6.862 9.851 1.00 81.06 79 GLU A C 1
ATOM 589 O O . GLU A 1 79 ? -12.903 7.415 8.776 1.00 81.06 79 GLU A O 1
ATOM 594 N N . THR A 1 80 ? -12.168 6.277 10.568 1.00 78.94 80 THR A N 1
ATOM 595 C CA . THR A 1 80 ? -10.763 6.212 10.164 1.00 78.94 80 THR A CA 1
ATOM 596 C C . THR A 1 80 ? -10.580 5.333 8.931 1.00 78.94 80 THR A C 1
ATOM 598 O O . THR A 1 80 ? -9.779 5.629 8.051 1.00 78.94 80 THR A O 1
ATOM 601 N N . VAL A 1 81 ? -11.388 4.281 8.818 1.00 75.62 81 VAL A N 1
ATOM 602 C CA . VAL A 1 81 ? -11.364 3.350 7.685 1.00 75.62 81 VAL A CA 1
ATOM 603 C C . VAL A 1 81 ? -11.719 4.044 6.373 1.00 75.62 81 VAL A C 1
ATOM 605 O O . VAL A 1 81 ? -11.162 3.711 5.334 1.00 75.62 81 VAL A O 1
ATOM 608 N N . LYS A 1 82 ? -12.593 5.056 6.424 1.00 78.62 82 LYS A N 1
ATOM 609 C CA . LYS A 1 82 ? -13.000 5.838 5.246 1.00 78.62 82 LYS A CA 1
ATOM 610 C C . LYS A 1 82 ? -11.869 6.684 4.658 1.00 78.62 82 LYS A C 1
ATOM 612 O O . LYS A 1 82 ? -12.032 7.209 3.564 1.00 78.62 82 LYS A O 1
ATOM 617 N N . GLN A 1 83 ? -10.768 6.846 5.391 1.00 78.31 83 GLN A N 1
ATOM 618 C CA . GLN A 1 83 ? -9.598 7.601 4.947 1.00 78.31 83 GLN A CA 1
ATOM 619 C C . GLN A 1 83 ? -8.568 6.716 4.235 1.00 78.31 83 GLN A C 1
ATOM 621 O O . GLN A 1 83 ? -7.651 7.258 3.633 1.00 78.31 83 GLN A O 1
ATOM 626 N N . TRP A 1 84 ? -8.712 5.381 4.265 1.00 80.31 84 TRP A N 1
ATOM 627 C CA . TRP A 1 84 ? -7.831 4.483 3.513 1.00 80.31 84 TRP A CA 1
ATOM 628 C C . TRP A 1 84 ? -8.031 4.703 1.999 1.00 80.31 84 TRP A C 1
ATOM 630 O O . TRP A 1 84 ? -9.153 4.533 1.517 1.00 80.31 84 TRP A O 1
ATOM 640 N N . PRO A 1 85 ? -6.970 5.006 1.224 1.00 75.62 85 PRO A N 1
ATOM 641 C CA . PRO A 1 85 ? -7.003 4.998 -0.238 1.00 75.62 85 PRO A CA 1
ATOM 642 C C . PRO A 1 85 ? -6.628 3.616 -0.824 1.00 75.62 85 PRO A C 1
ATOM 644 O O . PRO A 1 85 ? -5.652 3.008 -0.384 1.00 75.62 85 PRO A O 1
ATOM 647 N N . PRO A 1 86 ? -7.387 3.073 -1.789 1.00 77.69 86 PRO A N 1
ATOM 648 C CA . PRO A 1 86 ? -8.610 3.613 -2.362 1.00 77.69 86 PRO A CA 1
ATOM 649 C C . PRO A 1 86 ? -9.796 3.368 -1.425 1.00 77.69 86 PRO A C 1
ATOM 651 O O . PRO A 1 86 ? -9.742 2.491 -0.562 1.00 77.69 86 PRO A O 1
ATOM 654 N N . ALA A 1 87 ? -10.884 4.116 -1.628 1.00 75.62 87 ALA A N 1
ATOM 655 C CA . ALA A 1 87 ? -12.137 3.957 -0.889 1.00 75.62 87 ALA A CA 1
ATOM 656 C C . ALA A 1 87 ? -12.828 2.627 -1.251 1.00 75.62 87 ALA A C 1
ATOM 658 O O . ALA A 1 87 ? -13.813 2.588 -1.986 1.00 75.62 87 ALA A O 1
ATOM 659 N N . LEU A 1 88 ? -12.272 1.527 -0.754 1.00 75.19 88 LEU A N 1
ATOM 660 C CA . LEU A 1 88 ? -12.709 0.167 -1.022 1.00 75.19 88 LEU A CA 1
ATOM 661 C C . LEU A 1 88 ? -13.538 -0.401 0.119 1.00 75.19 88 LEU A C 1
ATOM 663 O O . LEU A 1 88 ? -13.422 0.005 1.280 1.00 75.19 88 LEU A O 1
ATOM 667 N N . SER A 1 89 ? -14.343 -1.414 -0.218 1.00 79.25 89 SER A N 1
ATOM 668 C CA . SER A 1 89 ? -14.897 -2.280 0.812 1.00 79.25 89 SER A CA 1
ATOM 669 C C . SER A 1 89 ? -13.754 -2.935 1.570 1.00 79.25 89 SER A C 1
AT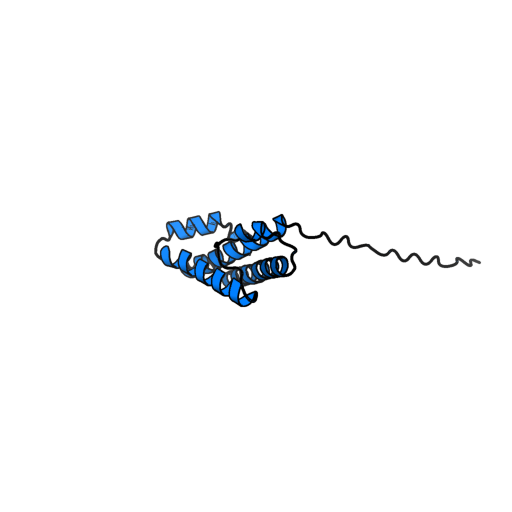OM 671 O O . SER A 1 89 ? -12.830 -3.520 1.010 1.00 79.25 89 SER A O 1
ATOM 673 N N . MET A 1 90 ? -13.865 -2.821 2.878 1.00 84.31 90 MET A N 1
ATOM 674 C CA . MET A 1 90 ? -12.920 -3.347 3.836 1.00 84.31 90 MET A CA 1
ATOM 675 C C . MET A 1 90 ? -13.385 -4.728 4.337 1.00 84.31 90 MET A C 1
ATOM 677 O O . MET A 1 90 ? -12.747 -5.348 5.178 1.00 84.31 90 MET A O 1
ATOM 681 N N . GLU A 1 91 ? -14.476 -5.268 3.807 1.00 84.56 91 GLU A N 1
ATOM 682 C CA . GLU A 1 91 ? -15.002 -6.572 4.202 1.00 84.56 91 GLU A CA 1
ATOM 683 C C . GLU A 1 91 ? -14.096 -7.733 3.759 1.00 84.56 91 GLU A C 1
ATOM 685 O O . GLU A 1 91 ? -13.562 -7.746 2.651 1.00 84.56 91 GLU A O 1
ATOM 690 N N . GLY A 1 92 ? -13.954 -8.733 4.634 1.00 86.94 92 GLY A N 1
ATOM 691 C CA . GLY A 1 92 ? -13.205 -9.962 4.367 1.00 86.94 92 GLY A CA 1
ATOM 692 C C . GLY A 1 92 ? -11.868 -10.080 5.103 1.00 86.94 92 GLY A C 1
ATOM 693 O O . GLY A 1 92 ? -11.485 -9.238 5.918 1.00 86.94 92 GLY A O 1
ATOM 694 N N . GLU A 1 93 ? -11.173 -11.182 4.819 1.00 91.69 93 GLU A N 1
ATOM 695 C CA . GLU A 1 93 ? -9.843 -11.480 5.357 1.00 91.69 93 GLU A CA 1
ATOM 696 C C . GLU A 1 93 ? -8.794 -10.479 4.839 1.00 91.69 93 GLU A C 1
ATOM 698 O O . GLU A 1 93 ? -8.912 -10.016 3.698 1.00 91.69 93 GLU A O 1
ATOM 703 N N . PRO A 1 94 ? -7.722 -10.185 5.603 1.00 91.44 94 PRO A N 1
ATOM 704 C CA . PRO A 1 94 ? -6.702 -9.216 5.199 1.00 91.44 94 PRO A CA 1
ATOM 705 C C . PRO A 1 94 ? -6.150 -9.434 3.787 1.00 91.44 94 PRO A C 1
ATOM 707 O O . PRO A 1 94 ? -5.978 -8.477 3.042 1.00 91.44 94 PRO A O 1
ATOM 710 N N . GLY A 1 95 ? -5.928 -10.687 3.378 1.00 92.56 95 GLY A N 1
ATOM 711 C CA . GLY A 1 95 ? -5.438 -10.996 2.032 1.00 92.56 95 GLY A CA 1
ATOM 712 C C . GLY A 1 95 ? -6.404 -10.596 0.911 1.00 92.56 95 GLY A C 1
ATOM 713 O O . GLY A 1 95 ? -5.956 -10.135 -0.133 1.00 92.56 95 GLY A O 1
ATOM 714 N N . PHE A 1 96 ? -7.716 -10.724 1.131 1.00 93.38 96 PHE A N 1
ATOM 715 C CA . PHE A 1 96 ? -8.727 -10.322 0.151 1.00 93.38 96 PHE A CA 1
ATOM 716 C C . PHE A 1 96 ? -8.779 -8.799 0.005 1.00 93.38 96 PHE A C 1
ATOM 718 O O . PHE A 1 96 ? -8.737 -8.282 -1.109 1.00 93.38 96 PHE A O 1
ATOM 725 N N . VAL A 1 97 ? -8.789 -8.085 1.134 1.00 92.62 97 VAL A N 1
ATOM 726 C CA . VAL A 1 97 ? -8.772 -6.616 1.159 1.00 92.62 97 VAL A CA 1
ATOM 727 C C . VAL A 1 97 ? -7.542 -6.081 0.426 1.00 92.62 97 VAL A C 1
ATOM 729 O O . VAL A 1 97 ? -7.680 -5.264 -0.477 1.00 92.62 97 VAL A O 1
ATOM 732 N N . LEU A 1 98 ? -6.351 -6.597 0.750 1.00 94.12 98 LEU A N 1
ATOM 733 C CA . LEU A 1 98 ? -5.104 -6.168 0.112 1.00 94.12 98 LEU A CA 1
ATOM 734 C C . LEU A 1 98 ? -5.031 -6.544 -1.368 1.00 94.12 98 LEU A C 1
ATOM 736 O O . LEU A 1 98 ? -4.478 -5.782 -2.155 1.00 94.12 98 LEU A O 1
ATOM 740 N N . GLY A 1 99 ? -5.611 -7.681 -1.761 1.00 94.31 99 GLY A N 1
ATOM 741 C CA . GLY A 1 99 ? -5.744 -8.054 -3.168 1.00 94.31 99 GLY A CA 1
ATOM 742 C C . GLY A 1 99 ? -6.574 -7.039 -3.958 1.00 94.31 99 GLY A C 1
ATOM 743 O O . GLY A 1 99 ? -6.161 -6.630 -5.041 1.00 94.31 99 GLY A O 1
ATOM 744 N N . ASN A 1 100 ? -7.693 -6.574 -3.393 1.00 93.44 100 ASN A N 1
ATOM 745 C CA . ASN A 1 100 ? -8.513 -5.526 -4.009 1.00 93.44 100 ASN A CA 1
ATOM 746 C C . ASN A 1 100 ? -7.773 -4.183 -4.048 1.00 93.44 100 ASN A C 1
ATOM 748 O O . ASN A 1 100 ? -7.775 -3.522 -5.080 1.00 93.44 100 ASN A O 1
ATOM 752 N N . THR A 1 101 ? -7.090 -3.800 -2.962 1.00 93.31 101 THR A N 1
ATOM 753 C CA . THR A 1 101 ? -6.250 -2.591 -2.921 1.00 93.31 101 THR A CA 1
ATOM 754 C C . THR A 1 101 ? -5.183 -2.618 -4.013 1.00 93.31 101 THR A C 1
ATOM 756 O O . THR A 1 101 ? -5.034 -1.647 -4.747 1.00 93.31 101 THR A O 1
ATOM 759 N N . PHE A 1 102 ? -4.472 -3.736 -4.168 1.00 95.19 102 PHE A N 1
ATOM 760 C CA . PHE A 1 102 ? -3.495 -3.900 -5.240 1.00 95.19 102 PHE A CA 1
ATOM 761 C C . PHE A 1 102 ? -4.144 -3.842 -6.631 1.00 95.19 102 PHE A C 1
ATOM 763 O O . PHE A 1 102 ? -3.609 -3.191 -7.525 1.00 95.19 102 PHE A O 1
ATOM 770 N N . GLY A 1 103 ? -5.311 -4.470 -6.805 1.00 94.69 103 GLY A N 1
ATOM 771 C CA . GLY A 1 103 ? -6.116 -4.388 -8.026 1.00 94.69 103 GLY 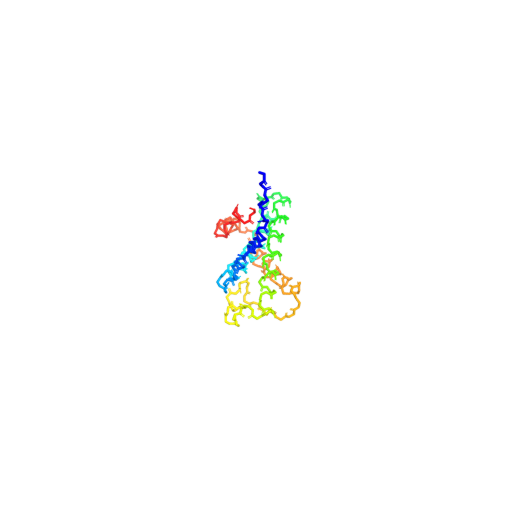A CA 1
ATOM 772 C C . GLY A 1 103 ? -6.433 -2.953 -8.440 1.00 94.69 103 GLY A C 1
ATOM 773 O O . GLY A 1 103 ? -6.225 -2.581 -9.591 1.00 94.69 103 GLY A O 1
ATOM 774 N N . GLU A 1 104 ? -6.855 -2.121 -7.492 1.00 94.38 104 GLU A N 1
ATOM 775 C CA . GLU A 1 104 ? -7.111 -0.707 -7.766 1.00 94.38 104 GLU A CA 1
ATOM 776 C C . GLU A 1 104 ? -5.840 0.084 -8.065 1.00 94.38 104 GLU A C 1
ATOM 778 O O . GLU A 1 104 ? -5.846 0.937 -8.951 1.00 94.38 104 GLU A O 1
ATOM 783 N N . ALA A 1 105 ? -4.730 -0.209 -7.382 1.00 94.50 105 ALA A N 1
ATOM 784 C CA . ALA A 1 105 ? -3.450 0.409 -7.717 1.00 94.50 105 ALA A CA 1
ATOM 785 C C . ALA A 1 105 ? -3.053 0.072 -9.164 1.00 94.50 105 ALA A C 1
ATOM 787 O O . ALA A 1 105 ? -2.647 0.959 -9.911 1.00 94.50 105 ALA A O 1
ATOM 788 N N . MET A 1 106 ? -3.244 -1.182 -9.597 1.00 93.88 106 MET A N 1
ATOM 789 C CA . MET A 1 106 ? -3.024 -1.579 -10.990 1.00 93.88 106 MET A CA 1
ATOM 790 C C . MET A 1 106 ? -3.920 -0.807 -11.955 1.00 93.88 106 MET A C 1
ATOM 792 O O . MET A 1 106 ? -3.408 -0.329 -12.960 1.00 93.88 106 MET A O 1
ATOM 796 N N . ASN A 1 107 ? -5.211 -0.640 -11.649 1.00 94.19 107 ASN A N 1
ATOM 797 C CA . ASN A 1 107 ? -6.124 0.136 -12.494 1.00 94.19 107 ASN A CA 1
ATOM 798 C C . ASN A 1 107 ? -5.632 1.579 -12.679 1.00 94.19 107 ASN A C 1
ATOM 800 O O . ASN A 1 107 ? -5.614 2.082 -13.799 1.00 94.19 107 ASN A O 1
ATOM 804 N N . VAL A 1 108 ? -5.199 2.236 -11.596 1.00 91.12 108 VAL A N 1
ATOM 805 C CA . VAL A 1 108 ? -4.673 3.610 -11.649 1.00 91.12 108 VAL A CA 1
ATOM 806 C C . VAL A 1 108 ? -3.433 3.696 -12.540 1.00 91.12 108 VAL A C 1
ATOM 808 O O . VAL A 1 108 ? -3.343 4.601 -13.369 1.00 91.12 108 VAL A O 1
ATOM 811 N N . ILE A 1 109 ? -2.496 2.755 -12.395 1.00 91.75 109 ILE A N 1
ATOM 812 C CA . ILE A 1 109 ? -1.257 2.761 -13.181 1.00 91.75 109 ILE A CA 1
ATOM 813 C C . ILE A 1 109 ? -1.505 2.372 -14.642 1.00 91.75 109 ILE A C 1
ATOM 815 O O . ILE A 1 109 ? -0.897 2.959 -15.530 1.00 91.75 109 ILE A O 1
ATOM 819 N N . ASP A 1 110 ? -2.411 1.434 -14.925 1.00 92.06 110 ASP A N 1
ATOM 820 C CA . ASP A 1 110 ? -2.725 1.018 -16.299 1.00 92.06 110 ASP A CA 1
ATOM 821 C C . ASP A 1 110 ? -3.366 2.157 -17.108 1.00 92.06 110 ASP A C 1
ATOM 823 O O . ASP A 1 110 ? -3.018 2.350 -18.271 1.00 92.06 110 ASP A O 1
ATOM 827 N N . LEU A 1 111 ? -4.207 2.987 -16.471 1.00 92.31 111 LEU A N 1
ATOM 828 C CA . LEU A 1 111 ? -4.783 4.193 -17.087 1.00 92.31 111 LEU A CA 1
ATOM 829 C C . LEU A 1 111 ? -3.729 5.214 -17.544 1.00 92.31 111 LEU A C 1
ATOM 831 O O . LEU A 1 111 ? -4.000 5.985 -18.462 1.00 92.31 111 LEU A O 1
ATOM 835 N N . HIS A 1 112 ? -2.548 5.209 -16.925 1.00 91.06 112 HIS A N 1
ATOM 836 C CA . HIS A 1 112 ? -1.461 6.150 -17.202 1.00 91.06 112 HIS A CA 1
ATOM 837 C C . HIS A 1 112 ? -0.201 5.447 -17.721 1.00 91.06 112 HIS A C 1
ATOM 839 O O . HIS A 1 112 ? 0.880 6.027 -17.699 1.00 91.06 112 HIS A O 1
ATOM 845 N N . ARG A 1 113 ? -0.312 4.196 -18.197 1.00 86.62 113 ARG A N 1
ATOM 846 C CA . ARG A 1 113 ? 0.846 3.383 -18.609 1.00 86.62 113 ARG A CA 1
ATOM 847 C C . ARG A 1 113 ? 1.738 4.092 -19.630 1.00 86.62 113 ARG A C 1
ATOM 849 O O . ARG A 1 113 ? 2.957 3.973 -19.552 1.00 86.62 113 ARG A O 1
ATOM 856 N N . ASP A 1 114 ? 1.123 4.789 -20.580 1.00 88.62 114 ASP A N 1
ATOM 857 C CA . ASP A 1 114 ? 1.829 5.463 -21.672 1.00 88.62 114 ASP A CA 1
ATOM 858 C C . ASP A 1 114 ? 2.199 6.923 -21.333 1.00 88.62 114 ASP A C 1
ATOM 860 O O . ASP A 1 114 ? 2.861 7.592 -22.127 1.00 88.62 114 ASP A O 1
ATOM 864 N N . ASP A 1 115 ? 1.804 7.421 -20.154 1.00 91.25 115 ASP A N 1
ATOM 865 C CA . ASP A 1 115 ? 2.082 8.779 -19.678 1.00 91.25 115 ASP A CA 1
ATOM 866 C C . ASP A 1 115 ? 3.285 8.781 -18.721 1.00 91.25 115 ASP A C 1
ATOM 868 O O . ASP A 1 115 ? 3.172 8.770 -17.494 1.00 91.25 115 ASP A O 1
ATOM 872 N N . VAL A 1 116 ? 4.479 8.760 -19.315 1.00 86.38 116 VAL A N 1
ATOM 873 C CA . VAL A 1 116 ? 5.751 8.705 -18.576 1.00 86.38 116 VAL A CA 1
ATOM 874 C C . VAL A 1 116 ? 5.958 9.939 -17.689 1.00 86.38 116 VAL A C 1
ATOM 876 O O . VAL A 1 116 ? 6.566 9.825 -16.624 1.00 86.38 116 VAL A O 1
ATOM 879 N N . GLU A 1 117 ? 5.451 11.106 -18.098 1.00 87.94 117 GLU A N 1
ATOM 880 C CA . GLU A 1 117 ? 5.546 12.337 -17.304 1.00 87.94 117 GLU A CA 1
ATOM 881 C C . GLU A 1 117 ? 4.692 12.227 -16.039 1.00 87.94 117 GLU A C 1
ATOM 883 O O . GLU A 1 117 ? 5.188 12.500 -14.942 1.00 87.94 117 GLU A O 1
ATOM 888 N N . TRP A 1 118 ? 3.453 11.743 -16.173 1.00 91.44 118 TRP A N 1
ATOM 889 C CA . TRP A 1 118 ? 2.582 11.483 -15.029 1.00 91.44 118 TRP A CA 1
ATOM 890 C C . TRP A 1 118 ? 3.191 10.454 -14.075 1.00 91.44 118 TRP A C 1
ATOM 892 O O . TRP A 1 118 ? 3.284 10.708 -12.876 1.00 91.44 118 TRP A O 1
ATOM 902 N N . LEU A 1 119 ? 3.684 9.327 -14.601 1.00 86.62 119 LEU A N 1
ATOM 903 C CA . LEU A 1 119 ? 4.293 8.266 -13.791 1.00 86.62 119 LEU A CA 1
ATOM 904 C C . LEU A 1 119 ? 5.507 8.766 -12.997 1.00 86.62 119 LEU A C 1
ATOM 906 O O . LEU A 1 119 ? 5.686 8.381 -11.842 1.00 86.62 119 LEU A O 1
ATOM 910 N N . SER A 1 120 ? 6.336 9.622 -13.598 1.00 83.81 120 SER A N 1
ATOM 911 C CA . SER A 1 120 ? 7.482 10.219 -12.907 1.00 83.81 120 SER A CA 1
ATOM 912 C C . SER A 1 120 ? 7.048 11.196 -11.812 1.00 83.81 120 SER A C 1
ATOM 914 O O . SER A 1 120 ? 7.609 11.150 -10.719 1.00 83.81 120 SER A O 1
ATOM 916 N N . SER A 1 121 ? 6.059 12.057 -12.082 1.00 88.12 121 SER A N 1
ATOM 917 C CA . SER A 1 121 ? 5.521 13.003 -11.091 1.00 88.12 121 SER A CA 1
ATOM 918 C C . SER A 1 121 ? 4.912 12.265 -9.902 1.00 88.12 121 SER A C 1
ATOM 920 O O . SER A 1 121 ? 5.254 12.540 -8.755 1.00 88.12 121 SER A O 1
ATOM 922 N N . GLU A 1 122 ? 4.078 11.260 -10.172 1.00 89.69 122 GLU A N 1
ATOM 923 C CA . GLU A 1 122 ? 3.425 10.453 -9.141 1.00 89.69 122 GLU A CA 1
ATOM 924 C C . GLU A 1 122 ? 4.462 9.701 -8.286 1.00 89.69 122 GLU A C 1
ATOM 926 O O . GLU A 1 122 ? 4.339 9.633 -7.065 1.00 89.69 122 GLU A O 1
ATOM 931 N N . PHE A 1 123 ? 5.538 9.184 -8.891 1.00 83.31 123 PHE A N 1
ATOM 932 C CA . PHE A 1 123 ? 6.620 8.521 -8.152 1.00 83.31 123 PHE A CA 1
ATOM 933 C C . PHE A 1 123 ? 7.304 9.452 -7.134 1.00 83.31 123 PHE A C 1
ATOM 935 O O . PHE A 1 123 ? 7.655 9.028 -6.026 1.00 83.31 123 PHE A O 1
ATOM 942 N N . GLU A 1 124 ? 7.508 10.718 -7.504 1.00 86.31 124 GLU A N 1
ATOM 943 C CA . GLU A 1 124 ? 8.082 11.736 -6.622 1.00 86.31 124 GLU A CA 1
ATOM 944 C C . GLU A 1 124 ? 7.090 12.171 -5.538 1.00 86.31 124 GLU A C 1
ATOM 946 O O . GLU A 1 124 ? 7.460 12.231 -4.363 1.00 86.31 124 GLU A O 1
ATOM 951 N N . GLU A 1 125 ? 5.830 12.412 -5.905 1.00 87.81 125 GLU A N 1
ATOM 952 C CA . GLU A 1 125 ? 4.764 12.833 -4.987 1.00 87.81 125 GLU A CA 1
ATOM 953 C C . GLU A 1 125 ? 4.468 11.783 -3.911 1.00 87.81 125 GLU A C 1
ATOM 955 O O . GLU A 1 125 ? 4.318 12.119 -2.733 1.00 87.81 125 GLU A O 1
ATOM 960 N N . LEU A 1 126 ? 4.467 10.502 -4.285 1.00 87.56 126 LEU A N 1
ATOM 961 C CA . LEU A 1 126 ? 4.322 9.381 -3.355 1.00 87.56 126 LEU A CA 1
ATOM 962 C C . LEU A 1 126 ? 5.562 9.164 -2.476 1.00 87.56 126 LEU A C 1
ATOM 964 O O . LEU A 1 126 ? 5.527 8.358 -1.543 1.00 87.56 126 LEU A O 1
ATOM 968 N N . GLY A 1 127 ? 6.673 9.852 -2.762 1.00 87.31 127 GLY A N 1
ATOM 969 C CA . GLY A 1 127 ? 7.919 9.709 -2.021 1.00 87.31 127 GLY A CA 1
ATOM 970 C C . GLY A 1 127 ? 8.494 8.295 -2.113 1.00 87.31 127 GLY A C 1
ATOM 971 O O . GLY A 1 127 ? 9.095 7.817 -1.148 1.00 87.31 127 GLY A O 1
ATOM 972 N N . CYS A 1 128 ? 8.335 7.619 -3.257 1.00 84.69 128 CYS A N 1
ATOM 973 C CA . CYS A 1 128 ? 8.687 6.207 -3.438 1.00 84.69 128 CYS A CA 1
ATOM 974 C C . CYS A 1 128 ? 10.132 5.872 -3.041 1.00 84.69 128 CYS A C 1
ATOM 976 O O . CYS A 1 128 ? 10.406 4.799 -2.506 1.00 84.69 128 CYS A O 1
ATOM 978 N N . ALA A 1 129 ? 11.060 6.816 -3.221 1.00 81.19 129 ALA A N 1
ATOM 979 C CA . ALA A 1 129 ? 12.459 6.663 -2.825 1.00 81.19 129 ALA A CA 1
ATOM 980 C C . ALA A 1 129 ? 12.676 6.508 -1.305 1.00 81.19 129 ALA A C 1
ATOM 982 O O . ALA A 1 129 ? 13.732 6.022 -0.899 1.00 81.19 129 ALA A O 1
ATOM 983 N N . THR A 1 130 ? 11.707 6.934 -0.487 1.00 83.12 130 THR A N 1
ATOM 984 C CA . THR A 1 130 ? 11.738 6.901 0.989 1.00 83.12 130 THR A CA 1
ATOM 985 C C . THR A 1 130 ? 10.953 5.738 1.596 1.00 83.12 130 THR A C 1
ATOM 987 O O . THR A 1 130 ? 11.023 5.523 2.803 1.00 83.12 130 THR A O 1
ATOM 990 N N . LEU A 1 131 ? 10.209 4.997 0.768 1.00 75.56 131 LEU A N 1
ATOM 991 C CA . LEU A 1 131 ? 9.384 3.859 1.186 1.00 75.56 131 LEU A CA 1
ATOM 992 C C . LEU A 1 131 ? 10.125 2.512 1.131 1.00 75.56 131 LEU A C 1
ATOM 994 O O . LEU A 1 131 ? 9.545 1.499 1.518 1.00 75.56 131 LEU A O 1
ATOM 998 N N . ARG A 1 132 ? 11.370 2.504 0.648 1.00 64.00 132 ARG A N 1
ATOM 999 C CA . ARG A 1 132 ? 12.259 1.335 0.565 1.00 64.00 132 ARG A CA 1
ATOM 1000 C C . ARG A 1 132 ? 13.188 1.225 1.771 1.00 64.00 132 ARG A C 1
ATOM 1002 O O . ARG A 1 132 ? 13.666 2.282 2.242 1.00 64.00 132 ARG A O 1
#